Protein AF-A0A5J6IJD7-F1 (afdb_monomer_lite)

Radius of gyration: 18.32 Å;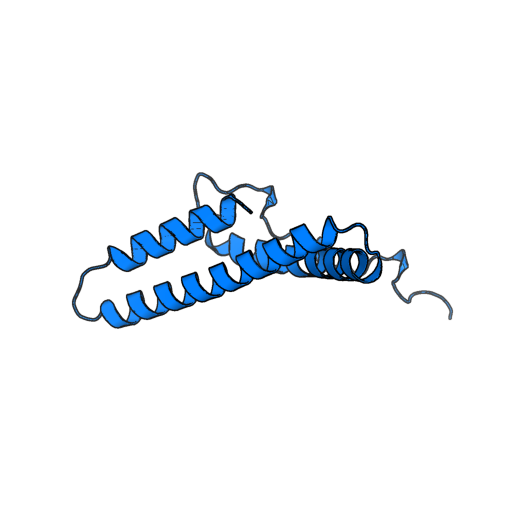 chains: 1; bounding box: 58×28×48 Å

Organism: Streptomyces coeruleorubidus (NCBI:txid116188)

InterPro domains:
  IPR046193 Protein of unknown function DUF6221 [PF19730] (2-92)

pLDDT: mean 87.93, std 12.53, range [42.62, 98.19]

Foldseek 3Di:
DVVLVVVLVVQLVVLVVDDDVPSVVVSVVSNVVSVVVVVVVVVLVVLVVQCVDPDPVSNVVSVVVNLVCLLVQLVVLVVCPVPPPRDCVSHRDPCSPDDPVVPPPPDDD

Sequence (109 aa):
MSFLSARLDEDDAAARAVKGEGSGALSARVLADVAAKRGLLRFVECQQRNAGAGDFMVHGPAMVMLAALKPVLRHLATAYVDHPNFDPEWEPNEDEYEPDERYSTRSRE

Secondary structure (DSSP, 8-state):
-HHHHHHHHHHHHHHHH--STTHHHHHHHHHHHHHHHHHHHHHHHHHHHHHT-S-HHHHHHHHHHHHHHHHHHHHHHGGGTTSTT--GGGS--GGGGSPPGGGS-----

Structu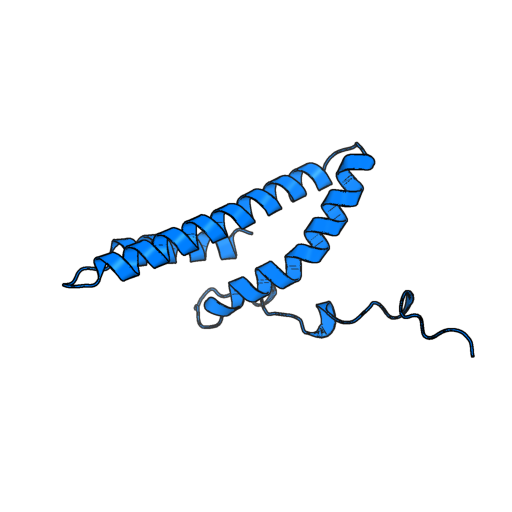re (mmCIF, N/CA/C/O backbone):
data_AF-A0A5J6IJD7-F1
#
_entry.id   AF-A0A5J6IJD7-F1
#
loop_
_atom_site.group_PDB
_atom_site.id
_atom_site.type_symbol
_atom_site.label_atom_id
_atom_site.label_alt_id
_atom_site.label_comp_id
_atom_site.label_asym_id
_atom_site.label_entity_id
_atom_site.label_seq_id
_atom_site.pdbx_PDB_ins_code
_atom_site.Cartn_x
_atom_site.Cartn_y
_atom_site.Cartn_z
_atom_site.occupancy
_atom_site.B_iso_or_equiv
_atom_site.auth_seq_id
_atom_site.auth_comp_id
_atom_site.auth_asym_id
_atom_site.auth_atom_id
_atom_site.pdbx_PDB_model_num
ATOM 1 N N . MET A 1 1 ? -0.776 -5.394 -6.615 1.00 81.38 1 MET A N 1
ATOM 2 C CA . MET A 1 1 ? -1.059 -4.035 -6.091 1.00 81.38 1 MET A CA 1
ATOM 3 C C . MET A 1 1 ? -2.479 -3.936 -5.550 1.00 81.38 1 MET A C 1
ATOM 5 O O . MET A 1 1 ? -2.639 -3.519 -4.413 1.00 81.38 1 MET A O 1
ATOM 9 N N . SER A 1 2 ? -3.485 -4.369 -6.320 1.00 87.56 2 SER A N 1
ATOM 10 C CA . SER A 1 2 ? -4.909 -4.351 -5.937 1.00 87.56 2 SER A CA 1
ATOM 11 C C . SER A 1 2 ? -5.207 -4.966 -4.564 1.00 87.56 2 SER A C 1
ATOM 13 O O . SER A 1 2 ? -5.987 -4.384 -3.819 1.00 87.56 2 SER A O 1
ATOM 15 N N . PHE A 1 3 ? -4.562 -6.085 -4.212 1.00 92.44 3 PHE A N 1
ATOM 16 C CA . PHE A 1 3 ? -4.740 -6.744 -2.914 1.00 92.44 3 PHE A CA 1
ATOM 17 C C . PHE A 1 3 ? -4.421 -5.818 -1.725 1.00 92.44 3 PHE A C 1
ATOM 19 O O . PHE A 1 3 ? -5.305 -5.536 -0.917 1.00 92.44 3 PHE A O 1
ATOM 26 N N . LEU A 1 4 ? -3.189 -5.297 -1.640 1.00 94.50 4 LEU A N 1
ATOM 27 C CA . LEU A 1 4 ? -2.778 -4.407 -0.546 1.00 94.50 4 LEU A CA 1
ATOM 28 C C . LEU A 1 4 ? -3.615 -3.128 -0.496 1.00 94.50 4 LEU A C 1
ATOM 30 O O . LEU A 1 4 ? -3.982 -2.694 0.589 1.00 94.50 4 LEU A O 1
ATOM 34 N N . SER A 1 5 ? -3.946 -2.536 -1.647 1.00 95.19 5 SER A N 1
ATOM 35 C CA . SER A 1 5 ? -4.802 -1.345 -1.673 1.00 95.19 5 SER A CA 1
ATOM 36 C C . SER A 1 5 ? -6.176 -1.621 -1.058 1.00 95.19 5 SER A C 1
ATOM 38 O O . SER A 1 5 ? -6.614 -0.852 -0.210 1.00 95.19 5 SER A O 1
ATOM 40 N N . ALA A 1 6 ? -6.814 -2.744 -1.409 1.00 96.00 6 ALA A N 1
ATOM 41 C CA . ALA A 1 6 ? -8.114 -3.118 -0.853 1.00 96.00 6 ALA A CA 1
ATOM 42 C C . ALA A 1 6 ? -8.058 -3.345 0.667 1.00 96.00 6 ALA A C 1
ATOM 44 O O . ALA A 1 6 ? -8.931 -2.877 1.393 1.00 96.00 6 ALA A O 1
ATOM 45 N N . ARG A 1 7 ? -7.006 -4.007 1.164 1.00 96.62 7 ARG A N 1
ATOM 46 C CA . ARG A 1 7 ? -6.821 -4.227 2.607 1.00 96.62 7 ARG A CA 1
ATOM 47 C C . ARG A 1 7 ? -6.591 -2.921 3.375 1.00 96.62 7 ARG A C 1
ATOM 49 O O . ARG A 1 7 ? -7.146 -2.729 4.450 1.00 96.62 7 ARG A O 1
ATOM 56 N N . LEU A 1 8 ? -5.844 -1.980 2.797 1.00 96.81 8 LEU A N 1
ATOM 57 C CA . LEU A 1 8 ? -5.670 -0.649 3.389 1.00 96.81 8 LEU A CA 1
ATOM 58 C C . LEU A 1 8 ? -6.969 0.170 3.401 1.00 96.81 8 LEU A C 1
ATOM 60 O O . LEU A 1 8 ? -7.160 0.989 4.299 1.00 96.81 8 LEU A O 1
ATOM 64 N N . ASP A 1 9 ? -7.857 -0.030 2.425 1.00 97.62 9 ASP A N 1
ATOM 65 C CA . ASP A 1 9 ? -9.180 0.602 2.414 1.00 97.62 9 ASP A CA 1
ATOM 66 C C . ASP A 1 9 ? -10.094 0.028 3.508 1.00 97.62 9 ASP A C 1
ATOM 68 O O . ASP A 1 9 ? -10.829 0.779 4.154 1.00 97.62 9 ASP A O 1
ATOM 72 N N . GLU A 1 10 ? -10.010 -1.278 3.767 1.00 96.56 10 GLU A N 1
ATOM 73 C CA . GLU A 1 10 ? -10.702 -1.929 4.884 1.00 96.56 10 GLU A CA 1
ATOM 74 C C . GLU A 1 10 ? -10.198 -1.427 6.241 1.00 96.56 10 GLU A C 1
ATOM 76 O O . GLU A 1 10 ? -11.016 -1.076 7.092 1.00 96.56 10 GLU A O 1
ATOM 81 N N . ASP A 1 11 ? -8.880 -1.306 6.426 1.00 96.81 11 ASP A N 1
ATOM 82 C CA . ASP A 1 11 ? -8.286 -0.763 7.655 1.00 96.81 11 ASP A CA 1
ATOM 83 C C . ASP A 1 11 ? -8.701 0.698 7.900 1.00 96.81 11 ASP A C 1
ATOM 85 O O . ASP A 1 11 ? -9.024 1.075 9.029 1.00 96.81 11 ASP A O 1
ATOM 89 N N . ASP A 1 12 ? -8.738 1.528 6.849 1.00 97.75 12 ASP A N 1
ATOM 90 C CA . ASP A 1 12 ? -9.236 2.911 6.914 1.00 97.75 12 ASP A CA 1
ATOM 91 C C . ASP A 1 12 ? -10.708 2.942 7.357 1.00 97.75 12 ASP A C 1
ATOM 93 O 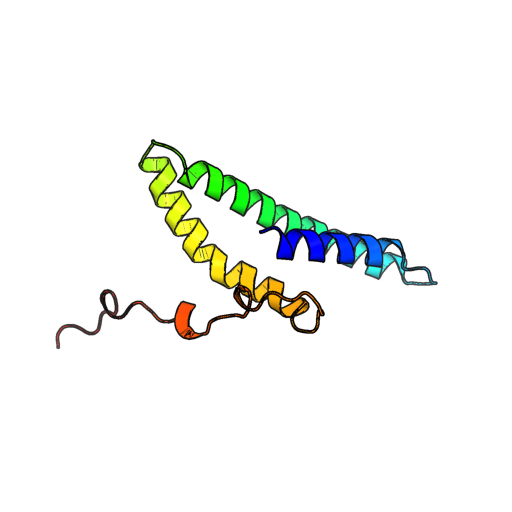O . ASP A 1 12 ? -11.080 3.663 8.290 1.00 97.75 12 ASP A O 1
ATOM 97 N N . ALA A 1 13 ? -11.553 2.123 6.722 1.00 97.12 13 ALA A N 1
ATOM 98 C CA . ALA A 1 13 ? -12.972 2.030 7.046 1.00 97.12 13 ALA A CA 1
ATOM 99 C C . ALA A 1 13 ? -13.198 1.542 8.485 1.00 97.12 13 ALA A C 1
ATOM 101 O O . ALA A 1 13 ? -13.987 2.143 9.223 1.00 97.12 13 ALA A O 1
ATOM 102 N N . ALA A 1 14 ? -12.471 0.507 8.910 1.00 95.00 14 ALA A N 1
ATOM 103 C CA . ALA A 1 14 ? -12.525 -0.026 10.264 1.00 95.00 14 ALA A CA 1
ATOM 104 C C . ALA A 1 14 ? -12.092 1.031 11.288 1.00 95.00 14 ALA A C 1
ATOM 106 O O . ALA A 1 14 ? -12.832 1.303 12.234 1.00 95.00 14 ALA A O 1
ATOM 107 N N . ALA A 1 15 ? -10.959 1.705 11.068 1.00 94.69 15 ALA A N 1
ATOM 108 C CA . ALA A 1 15 ? -10.447 2.734 11.972 1.00 94.69 15 ALA A CA 1
ATOM 109 C C . ALA A 1 15 ? -11.425 3.904 12.164 1.00 94.69 15 ALA A C 1
ATOM 111 O O . ALA A 1 15 ? -11.532 4.440 13.273 1.00 94.69 15 ALA A O 1
ATOM 112 N N . ARG A 1 16 ? -12.167 4.281 11.112 1.00 93.56 16 ARG A N 1
ATOM 113 C CA . ARG A 1 16 ? -13.223 5.312 11.165 1.00 93.56 16 ARG A CA 1
ATOM 114 C C . ARG A 1 16 ? -14.500 4.845 11.852 1.00 93.56 16 ARG A C 1
ATOM 116 O O . ARG A 1 16 ? -15.209 5.670 12.425 1.00 93.56 16 ARG A O 1
ATOM 123 N N . ALA A 1 17 ? -14.822 3.557 11.764 1.00 93.19 17 ALA A N 1
ATOM 124 C CA . ALA A 1 17 ? -16.025 2.987 12.361 1.00 93.19 17 ALA A CA 1
ATOM 125 C C . ALA A 1 17 ? -15.900 2.777 13.879 1.00 93.19 17 ALA A C 1
ATOM 127 O O . ALA A 1 17 ? -16.921 2.707 14.568 1.0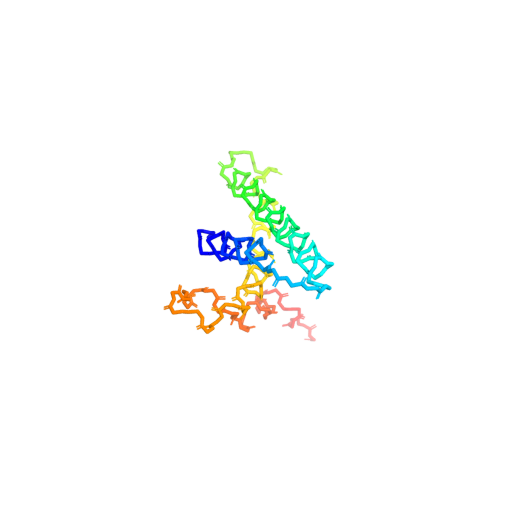0 93.19 17 ALA A O 1
ATOM 128 N N . VAL A 1 18 ? -14.672 2.701 14.408 1.00 91.25 18 VAL A N 1
ATOM 129 C CA . VAL A 1 18 ? -14.411 2.558 15.845 1.00 91.25 18 VAL A CA 1
ATOM 130 C C . VAL A 1 18 ? -14.999 3.743 16.623 1.00 91.25 18 VAL A C 1
ATOM 132 O O . VAL A 1 18 ? -14.662 4.904 16.391 1.00 91.25 18 VAL A O 1
ATOM 135 N N . LYS A 1 19 ? -15.853 3.432 17.603 1.00 83.56 19 LYS A N 1
ATOM 136 C CA . LYS A 1 19 ? -16.440 4.384 18.554 1.00 83.56 19 LYS A CA 1
ATOM 137 C C . LYS A 1 19 ? -16.185 3.899 19.978 1.00 83.56 19 LYS A C 1
ATOM 139 O O . LYS A 1 19 ? -16.346 2.715 20.255 1.00 83.56 19 LYS A O 1
ATOM 144 N N . GLY A 1 20 ? -15.834 4.810 20.879 1.00 77.19 20 GLY A N 1
ATOM 145 C CA . GLY A 1 20 ? -15.646 4.516 22.299 1.00 77.19 20 GLY A CA 1
ATOM 146 C C . GLY A 1 20 ? -14.835 5.598 23.008 1.00 77.19 20 GLY A C 1
ATOM 147 O O . GLY A 1 20 ? -14.097 6.356 22.376 1.00 77.19 20 GLY A O 1
ATOM 148 N N . GLU A 1 21 ? -14.966 5.685 24.329 1.00 69.12 21 GLU A N 1
ATOM 149 C CA . GLU A 1 21 ? -14.101 6.555 25.128 1.00 69.12 21 GLU A CA 1
ATOM 150 C C . GLU A 1 21 ? -12.640 6.095 25.000 1.00 69.12 21 GLU A C 1
ATOM 152 O O . GLU A 1 21 ? -12.328 4.913 25.123 1.00 69.12 21 GLU A O 1
ATOM 157 N N . GLY A 1 22 ? -11.737 7.026 24.684 1.00 74.81 22 GLY A N 1
ATOM 158 C CA . GLY A 1 22 ? -10.308 6.741 24.506 1.00 74.81 22 GLY A CA 1
ATOM 159 C C . GLY A 1 22 ? -9.909 6.126 23.157 1.00 74.81 22 GLY A C 1
ATOM 160 O O . GLY A 1 22 ? -8.716 6.064 22.859 1.00 74.81 22 GLY A O 1
ATOM 161 N N . SER A 1 23 ? -10.856 5.745 22.291 1.00 82.56 23 SER A N 1
ATOM 162 C CA . SER A 1 23 ? -10.530 5.123 20.997 1.00 82.56 23 SER A CA 1
ATOM 163 C C . SER A 1 23 ? -9.981 6.108 19.957 1.00 82.56 23 SER A C 1
ATOM 165 O O . SER A 1 23 ? -9.287 5.702 19.028 1.00 82.56 23 SER A O 1
ATOM 167 N N . GLY A 1 24 ? -10.240 7.410 20.124 1.00 87.06 24 GLY A N 1
ATOM 168 C CA . GLY A 1 24 ? -9.878 8.440 19.145 1.00 87.06 24 GLY A CA 1
ATOM 169 C C . GLY A 1 24 ? -8.378 8.522 18.845 1.00 87.06 24 GLY A C 1
ATOM 170 O O . GLY A 1 24 ? -7.996 8.659 17.685 1.00 87.06 24 GLY A O 1
ATOM 171 N N . ALA A 1 25 ? -7.519 8.378 19.860 1.00 90.12 25 ALA A N 1
ATOM 172 C CA . ALA A 1 25 ? -6.067 8.418 19.670 1.00 90.12 25 ALA A CA 1
ATOM 173 C C . ALA A 1 25 ? -5.544 7.187 18.908 1.00 90.12 25 ALA A C 1
ATOM 175 O O . ALA A 1 25 ? -4.672 7.313 18.047 1.00 90.12 25 ALA A O 1
ATOM 176 N N . LEU A 1 26 ? -6.100 6.004 19.190 1.00 91.12 26 LEU A N 1
ATOM 177 C CA . LEU A 1 26 ? -5.738 4.770 18.495 1.00 91.12 26 LEU A CA 1
ATOM 178 C C . LEU A 1 26 ? -6.222 4.796 17.040 1.00 91.12 26 LEU A C 1
ATOM 180 O O . LEU A 1 26 ? -5.426 4.537 16.141 1.00 91.12 26 LEU A O 1
ATOM 184 N N . SER A 1 27 ? -7.475 5.194 16.798 1.00 93.88 27 SER A N 1
ATOM 185 C CA . SER A 1 27 ? -8.011 5.378 15.444 1.00 93.88 27 SER A CA 1
ATOM 186 C C . SER A 1 27 ? -7.177 6.374 14.639 1.00 93.88 27 SER A C 1
ATOM 188 O O . SER A 1 27 ? -6.808 6.085 13.504 1.00 93.88 27 SER A O 1
ATOM 190 N N . ALA A 1 28 ? -6.807 7.519 15.224 1.00 94.38 28 ALA A N 1
ATOM 191 C CA . ALA A 1 28 ? -5.959 8.504 14.553 1.00 94.38 28 ALA A CA 1
ATOM 192 C C . ALA A 1 28 ? -4.586 7.927 14.166 1.00 94.38 28 ALA A C 1
ATOM 194 O O . ALA A 1 28 ? -4.095 8.187 13.067 1.00 94.38 28 ALA A O 1
ATOM 195 N N . ARG A 1 29 ? -3.983 7.105 15.036 1.00 95.81 29 ARG A N 1
ATOM 196 C CA . ARG A 1 29 ? -2.718 6.424 14.741 1.00 95.81 29 ARG A CA 1
ATOM 197 C C . ARG A 1 29 ? -2.856 5.414 13.600 1.00 95.81 29 ARG A C 1
ATOM 199 O O . ARG A 1 29 ? -1.996 5.403 12.726 1.00 95.81 29 ARG A O 1
ATOM 206 N N . VAL A 1 30 ? -3.914 4.598 13.585 1.00 95.81 30 VAL A N 1
ATOM 207 C CA . VAL A 1 30 ? -4.161 3.635 12.492 1.00 95.81 30 VAL A CA 1
ATOM 208 C C . VAL A 1 30 ? -4.365 4.367 11.166 1.00 95.81 30 VAL A C 1
ATOM 210 O O . VAL A 1 30 ? -3.754 4.006 10.166 1.00 95.81 30 VAL A O 1
ATOM 213 N N . LEU A 1 31 ? -5.131 5.461 11.156 1.00 97.38 31 LEU A N 1
ATOM 214 C CA . LEU A 1 31 ? -5.314 6.283 9.955 1.00 97.38 31 LEU A CA 1
ATOM 215 C C . LEU A 1 31 ? -3.995 6.880 9.441 1.00 97.38 31 LEU A C 1
ATOM 217 O O . LEU A 1 31 ? -3.776 6.936 8.230 1.00 97.38 31 LEU A O 1
ATOM 221 N N . ALA A 1 32 ? -3.106 7.307 10.342 1.00 97.81 32 ALA A N 1
ATOM 222 C CA . ALA A 1 32 ? -1.780 7.793 9.971 1.00 97.81 32 ALA A CA 1
ATOM 223 C C . ALA A 1 32 ? -0.901 6.681 9.369 1.00 97.81 32 ALA A C 1
ATOM 225 O O . ALA A 1 32 ? -0.214 6.916 8.375 1.00 97.81 32 ALA A O 1
ATOM 226 N N . ASP A 1 33 ? -0.958 5.470 9.926 1.00 97.81 33 ASP A N 1
ATOM 227 C CA . ASP A 1 33 ? -0.255 4.296 9.400 1.00 97.81 33 ASP A CA 1
ATOM 228 C C . ASP A 1 33 ? -0.767 3.899 8.002 1.00 97.81 33 ASP A C 1
ATOM 230 O O . ASP A 1 33 ? 0.022 3.759 7.065 1.00 97.81 33 ASP A O 1
ATOM 234 N N . VAL A 1 34 ? -2.090 3.847 7.810 1.00 98.12 34 VAL A N 1
ATOM 235 C CA . VAL A 1 34 ? -2.709 3.625 6.493 1.00 98.12 34 VAL A CA 1
ATOM 236 C C . VAL A 1 34 ? -2.268 4.694 5.490 1.00 98.12 34 VAL A C 1
ATOM 238 O O . VAL A 1 34 ? -1.903 4.377 4.355 1.00 98.12 34 VAL A O 1
ATOM 241 N N . ALA A 1 35 ? -2.252 5.970 5.890 1.00 98.19 35 ALA A N 1
ATOM 242 C CA . ALA A 1 35 ? -1.803 7.058 5.024 1.00 98.19 35 ALA A CA 1
ATOM 243 C C . ALA A 1 35 ? -0.330 6.903 4.604 1.00 98.19 35 ALA A C 1
ATOM 245 O O . ALA A 1 35 ? -0.001 7.135 3.434 1.00 98.19 35 ALA A O 1
ATOM 246 N N . ALA A 1 36 ? 0.540 6.473 5.524 1.00 98.19 36 ALA A N 1
ATOM 247 C CA . ALA A 1 36 ? 1.946 6.199 5.244 1.00 98.19 36 ALA A CA 1
ATOM 248 C C . ALA A 1 36 ? 2.111 5.023 4.266 1.00 98.19 36 ALA A C 1
ATOM 250 O O . ALA A 1 36 ? 2.791 5.164 3.245 1.00 98.19 36 ALA A O 1
ATOM 251 N N . LYS A 1 37 ? 1.417 3.903 4.505 1.00 97.62 37 LYS A N 1
ATOM 252 C CA . LYS A 1 37 ? 1.426 2.726 3.619 1.00 97.62 37 LYS A CA 1
ATOM 253 C C . LYS A 1 37 ? 0.886 3.054 2.222 1.00 97.62 37 LYS A C 1
ATOM 255 O O . LYS A 1 37 ? 1.496 2.676 1.224 1.00 97.62 37 LYS A O 1
ATOM 260 N N . ARG A 1 38 ? -0.175 3.866 2.111 1.00 97.81 38 ARG A N 1
ATOM 261 C CA . ARG A 1 38 ? -0.656 4.394 0.815 1.00 97.81 38 ARG A CA 1
ATOM 262 C C . ARG A 1 38 ? 0.390 5.272 0.117 1.00 97.81 38 ARG A C 1
ATOM 264 O O . ARG A 1 38 ? 0.460 5.281 -1.110 1.00 97.81 38 ARG A O 1
ATOM 271 N N . GLY A 1 39 ? 1.200 6.017 0.870 1.00 97.62 39 GLY A N 1
ATOM 272 C CA . GLY A 1 39 ? 2.344 6.762 0.336 1.00 97.62 39 GLY A CA 1
ATOM 273 C C . GLY A 1 39 ? 3.378 5.855 -0.328 1.00 97.62 39 GLY A C 1
ATOM 274 O O . GLY A 1 39 ? 3.805 6.141 -1.447 1.00 97.62 39 GLY A O 1
ATOM 275 N N . LEU A 1 40 ? 3.705 4.732 0.315 1.00 96.75 40 LEU A N 1
ATOM 276 C CA . LEU A 1 40 ? 4.581 3.712 -0.259 1.00 96.75 40 LEU A CA 1
ATOM 277 C C . LEU A 1 40 ? 3.991 3.106 -1.541 1.00 96.75 40 LEU A C 1
ATOM 279 O O . LEU A 1 40 ? 4.705 2.995 -2.536 1.00 96.75 40 LEU A O 1
ATOM 283 N N . LEU A 1 41 ? 2.694 2.771 -1.561 1.00 96.75 41 LEU A N 1
ATOM 284 C CA . LEU A 1 41 ? 2.064 2.221 -2.769 1.00 96.75 41 LEU A CA 1
ATOM 285 C C . LEU A 1 41 ? 2.116 3.208 -3.945 1.00 96.75 41 LEU A C 1
ATOM 287 O O . LEU A 1 41 ? 2.519 2.824 -5.040 1.00 96.75 41 LEU A O 1
ATOM 291 N N . ARG A 1 42 ? 1.844 4.501 -3.714 1.00 97.56 42 ARG A N 1
ATOM 292 C CA . ARG A 1 42 ? 2.000 5.539 -4.752 1.00 97.56 42 ARG A CA 1
ATOM 293 C C . ARG A 1 42 ? 3.436 5.654 -5.265 1.00 97.56 42 ARG A C 1
ATOM 295 O O . ARG A 1 42 ? 3.646 5.913 -6.450 1.00 97.56 42 ARG A O 1
ATOM 302 N N . PHE A 1 43 ? 4.429 5.488 -4.389 1.00 96.81 43 PHE A N 1
ATOM 303 C CA . PHE A 1 43 ? 5.832 5.473 -4.801 1.00 96.81 43 PHE A CA 1
ATOM 304 C C . PHE A 1 43 ? 6.121 4.286 -5.725 1.00 96.81 43 PHE A C 1
ATOM 306 O O . PHE A 1 43 ? 6.695 4.478 -6.794 1.00 96.81 43 PHE A O 1
ATOM 313 N N . VAL A 1 44 ? 5.664 3.085 -5.369 1.00 96.50 44 VAL A N 1
ATOM 314 C CA . VAL A 1 44 ? 5.821 1.890 -6.211 1.00 96.50 44 VAL A CA 1
ATOM 315 C C . VAL A 1 44 ? 5.100 2.060 -7.552 1.00 96.50 44 VAL A C 1
ATOM 317 O O . VAL A 1 44 ? 5.692 1.770 -8.585 1.00 96.50 44 VAL A O 1
ATOM 320 N N . GLU A 1 45 ? 3.875 2.590 -7.578 1.00 96.44 45 GLU A N 1
ATOM 321 C CA . GLU A 1 45 ? 3.154 2.900 -8.826 1.00 96.44 45 GLU A CA 1
ATOM 322 C C . GLU A 1 45 ? 3.928 3.885 -9.716 1.00 96.44 45 GLU A C 1
ATOM 324 O O . GLU A 1 45 ? 3.950 3.756 -10.941 1.00 96.44 45 GLU A O 1
ATOM 329 N N . CYS A 1 46 ? 4.592 4.875 -9.112 1.00 96.56 46 CYS A N 1
ATOM 330 C CA . CYS A 1 46 ? 5.478 5.782 -9.834 1.00 96.56 46 CYS A CA 1
ATOM 331 C C . CYS A 1 46 ? 6.647 5.021 -10.474 1.00 96.56 46 CYS A C 1
ATOM 333 O O . CYS A 1 46 ? 6.919 5.205 -11.660 1.00 96.56 46 CYS A O 1
ATOM 335 N N . GLN A 1 47 ? 7.279 4.109 -9.730 1.00 96.31 47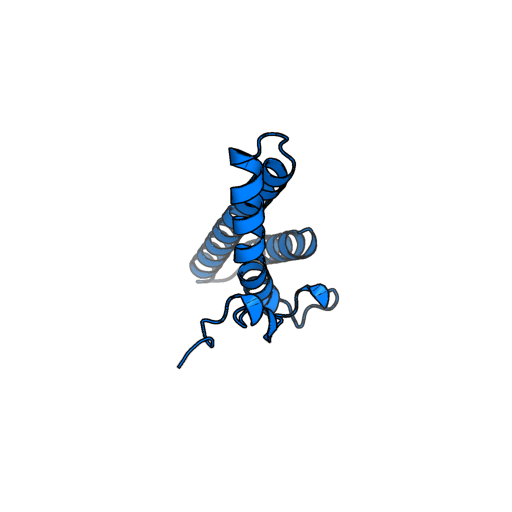 GLN A N 1
ATOM 336 C CA . GLN A 1 47 ? 8.356 3.281 -10.274 1.00 96.31 47 GLN A CA 1
ATOM 337 C C . GLN A 1 47 ? 7.864 2.314 -11.356 1.00 96.31 47 GLN A C 1
ATOM 339 O O . GLN A 1 47 ? 8.561 2.120 -12.343 1.00 96.31 47 GLN A O 1
ATOM 344 N N . GLN A 1 48 ? 6.649 1.774 -11.252 1.00 95.62 48 GLN A N 1
ATOM 345 C CA . GLN A 1 48 ? 6.044 0.960 -12.315 1.00 95.62 48 GLN A CA 1
ATOM 346 C C . GLN A 1 48 ? 5.883 1.749 -13.618 1.00 95.62 48 GLN A C 1
ATOM 348 O O . GLN A 1 48 ? 6.187 1.230 -14.689 1.00 95.62 48 GLN A O 1
ATOM 353 N N . ARG A 1 49 ? 5.472 3.022 -13.542 1.00 95.94 49 ARG A N 1
ATOM 354 C CA . ARG A 1 49 ? 5.429 3.901 -14.723 1.00 95.94 49 ARG A CA 1
ATOM 355 C C . ARG A 1 49 ? 6.825 4.172 -15.283 1.00 95.94 49 ARG A C 1
ATOM 357 O O . ARG A 1 49 ? 7.012 4.078 -16.491 1.00 95.94 49 ARG A O 1
ATOM 364 N N . ASN A 1 50 ? 7.798 4.457 -14.420 1.00 95.38 50 ASN A N 1
ATOM 365 C CA . ASN A 1 50 ? 9.187 4.693 -14.826 1.00 95.38 50 ASN A CA 1
ATOM 366 C C . ASN A 1 50 ? 9.823 3.451 -15.469 1.00 95.38 50 ASN A C 1
ATOM 368 O O . ASN A 1 50 ? 10.560 3.571 -16.441 1.00 95.38 50 ASN A O 1
ATOM 372 N N . ALA A 1 51 ? 9.489 2.254 -14.988 1.00 93.44 51 ALA A N 1
ATOM 373 C CA . ALA A 1 51 ? 9.905 0.991 -15.588 1.00 93.44 51 ALA A CA 1
ATOM 374 C C . ALA A 1 51 ? 9.296 0.770 -16.986 1.00 93.44 51 ALA A C 1
ATOM 376 O O . ALA A 1 51 ? 9.860 0.035 -17.787 1.00 93.44 51 ALA A O 1
ATOM 377 N N . GLY A 1 52 ? 8.179 1.420 -17.316 1.00 92.00 52 GLY A N 1
ATOM 378 C CA . GLY A 1 52 ? 7.623 1.437 -18.671 1.00 92.00 52 GLY A CA 1
ATOM 379 C C . GLY A 1 52 ? 8.234 2.498 -19.594 1.00 92.00 52 GLY A C 1
ATOM 380 O O . GLY A 1 52 ? 7.849 2.572 -20.760 1.00 92.00 52 GLY A O 1
ATOM 381 N N . ALA A 1 53 ? 9.141 3.348 -19.100 1.00 90.00 53 ALA A N 1
ATOM 382 C CA . ALA A 1 53 ? 9.742 4.411 -19.899 1.00 90.00 53 ALA A CA 1
ATOM 383 C C . ALA A 1 53 ? 10.742 3.851 -20.925 1.00 90.00 53 ALA A C 1
ATOM 385 O O . ALA A 1 53 ? 11.475 2.907 -20.649 1.00 90.00 53 ALA A O 1
ATOM 386 N N . GLY A 1 54 ? 10.812 4.479 -22.103 1.00 86.94 54 GLY A N 1
ATOM 387 C CA . GLY A 1 54 ? 11.805 4.132 -23.129 1.00 86.94 54 GLY A CA 1
ATOM 388 C C . GLY A 1 54 ? 13.222 4.635 -22.825 1.00 86.94 54 GLY A C 1
ATOM 389 O O . GLY A 1 54 ? 14.175 4.198 -23.462 1.00 86.94 54 GLY A O 1
ATOM 390 N N . ASP A 1 55 ? 13.370 5.551 -21.863 1.00 93.31 55 ASP A N 1
ATOM 391 C CA . ASP A 1 55 ? 14.670 6.048 -21.415 1.00 93.31 55 ASP A CA 1
ATOM 392 C C . ASP A 1 55 ? 15.321 5.045 -20.455 1.00 93.31 55 ASP A C 1
ATOM 394 O O . ASP A 1 55 ? 14.832 4.815 -19.347 1.00 93.31 55 ASP A O 1
ATOM 398 N N . PHE A 1 56 ? 16.456 4.478 -20.866 1.00 83.81 56 PHE A N 1
ATOM 399 C CA . PHE A 1 56 ? 17.222 3.518 -20.075 1.00 83.81 56 PHE A CA 1
ATOM 400 C C . PHE A 1 56 ? 17.674 4.076 -18.716 1.00 83.81 56 PHE A C 1
ATOM 402 O O . PHE A 1 56 ? 17.686 3.338 -17.727 1.00 83.81 56 PHE A O 1
ATOM 409 N N . MET A 1 57 ? 17.989 5.375 -18.643 1.00 93.62 57 MET A N 1
ATOM 410 C CA . MET A 1 57 ? 18.422 6.035 -17.404 1.00 93.62 57 MET A CA 1
ATOM 411 C C . MET A 1 57 ? 17.293 6.155 -16.375 1.00 93.62 57 MET A C 1
ATOM 413 O O . MET A 1 57 ? 17.557 6.379 -15.196 1.00 93.62 57 MET A O 1
ATOM 417 N N . VAL A 1 58 ? 16.043 5.975 -16.806 1.00 91.31 58 VAL A N 1
ATOM 418 C CA . VAL A 1 58 ? 14.850 5.955 -15.951 1.00 91.31 58 VAL A CA 1
ATOM 419 C C . VAL A 1 58 ? 14.377 4.518 -15.722 1.00 91.31 58 VAL A C 1
ATOM 421 O O . VAL A 1 58 ? 14.119 4.124 -14.584 1.00 91.31 58 VAL A O 1
ATOM 424 N N . HIS A 1 59 ? 14.326 3.715 -16.786 1.00 92.00 59 HIS A N 1
ATOM 425 C CA . HIS A 1 59 ? 13.866 2.329 -16.770 1.00 92.00 59 HIS A CA 1
ATOM 426 C C . HIS A 1 59 ? 14.702 1.433 -15.849 1.00 92.00 59 HIS A C 1
ATOM 428 O O . HIS A 1 59 ? 14.151 0.762 -14.974 1.00 92.00 59 HIS A O 1
ATOM 434 N N . GLY A 1 60 ? 16.029 1.422 -16.027 1.00 91.69 60 GLY A N 1
ATOM 435 C CA . GLY A 1 60 ? 16.924 0.523 -15.294 1.00 91.69 60 GLY A CA 1
ATOM 436 C C . GLY A 1 60 ? 16.832 0.709 -13.773 1.00 91.69 60 GLY A C 1
ATOM 437 O O . GLY A 1 60 ? 16.521 -0.251 -13.062 1.00 91.69 60 GLY A O 1
ATOM 438 N N . PRO A 1 61 ? 17.020 1.938 -13.253 1.00 94.69 61 PRO A N 1
ATOM 439 C CA . PRO A 1 61 ? 16.874 2.214 -11.825 1.00 94.69 61 PRO A CA 1
ATOM 440 C C . PRO A 1 61 ? 15.479 1.894 -11.273 1.00 94.69 61 PRO A C 1
ATOM 442 O O . PRO A 1 61 ? 15.365 1.398 -10.151 1.00 94.69 61 PRO A O 1
ATOM 445 N N . ALA A 1 62 ? 14.418 2.129 -12.053 1.00 94.75 62 ALA A N 1
ATOM 446 C CA . ALA A 1 62 ? 13.055 1.815 -11.638 1.00 94.75 62 ALA A CA 1
ATOM 447 C C . ALA A 1 62 ? 12.834 0.304 -11.475 1.00 94.75 62 ALA A C 1
ATOM 449 O O . ALA A 1 62 ? 12.269 -0.122 -10.469 1.00 94.75 62 ALA A O 1
ATOM 450 N N . MET A 1 63 ? 13.335 -0.514 -12.406 1.00 93.62 63 MET A N 1
ATOM 451 C CA . MET A 1 63 ? 13.267 -1.977 -12.306 1.00 93.62 63 MET A CA 1
ATOM 452 C C . MET A 1 63 ? 14.001 -2.507 -11.068 1.00 93.62 63 MET A C 1
ATOM 454 O O . MET A 1 63 ? 13.453 -3.338 -10.343 1.00 93.62 63 MET A O 1
ATOM 458 N N . VAL A 1 64 ? 15.200 -1.986 -10.778 1.00 92.56 64 VAL A N 1
ATOM 459 C CA . VAL A 1 64 ? 15.963 -2.350 -9.570 1.00 92.56 64 VAL A CA 1
ATOM 460 C C . VAL A 1 64 ? 15.190 -1.980 -8.303 1.00 92.56 64 VAL A C 1
ATOM 462 O O . VAL A 1 64 ? 15.067 -2.795 -7.390 1.00 92.56 64 VAL A O 1
ATOM 465 N N . MET A 1 65 ? 14.619 -0.774 -8.254 1.00 93.88 65 MET A N 1
ATOM 466 C CA . MET A 1 65 ? 13.825 -0.325 -7.111 1.00 93.88 65 MET A CA 1
ATOM 467 C C . MET A 1 65 ? 12.572 -1.185 -6.900 1.00 93.88 65 MET A C 1
ATOM 469 O O . MET A 1 65 ? 12.252 -1.544 -5.770 1.00 93.88 65 MET A O 1
ATOM 473 N N . LEU A 1 66 ? 11.871 -1.559 -7.974 1.00 94.38 66 LEU A N 1
ATOM 474 C CA . LEU A 1 66 ? 10.706 -2.445 -7.895 1.00 94.38 66 LEU A CA 1
ATOM 475 C C . LEU A 1 66 ? 11.071 -3.833 -7.367 1.00 94.38 66 LEU A C 1
ATOM 477 O O . LEU A 1 66 ? 10.355 -4.359 -6.515 1.00 94.38 66 LEU A O 1
ATOM 481 N N . ALA A 1 67 ? 12.187 -4.402 -7.832 1.00 91.19 67 ALA A N 1
ATOM 482 C CA . ALA A 1 67 ? 12.687 -5.676 -7.328 1.00 91.19 67 ALA A CA 1
ATOM 483 C C . ALA A 1 67 ? 12.997 -5.597 -5.824 1.00 91.19 67 ALA A C 1
ATOM 485 O O . ALA A 1 67 ? 12.557 -6.456 -5.066 1.00 91.19 67 ALA A O 1
ATOM 486 N N . ALA A 1 68 ? 13.659 -4.524 -5.379 1.00 90.94 68 ALA A N 1
ATOM 487 C CA . ALA A 1 68 ? 13.985 -4.308 -3.969 1.00 90.94 68 ALA A CA 1
ATOM 488 C C . ALA A 1 68 ? 12.748 -4.073 -3.078 1.00 90.94 68 ALA A C 1
ATOM 490 O O . ALA A 1 68 ? 12.747 -4.439 -1.905 1.00 90.94 68 ALA A O 1
ATOM 491 N N . LEU A 1 69 ? 11.682 -3.471 -3.613 1.00 92.38 69 LEU A N 1
ATOM 492 C CA . LEU A 1 69 ? 10.455 -3.191 -2.856 1.00 92.38 69 LEU A CA 1
ATOM 493 C C . LEU A 1 69 ? 9.516 -4.391 -2.745 1.00 92.38 69 LEU A C 1
ATOM 495 O O . LEU A 1 69 ? 8.715 -4.443 -1.813 1.00 92.38 69 LEU A O 1
ATOM 499 N N . LYS A 1 70 ? 9.599 -5.356 -3.661 1.00 91.25 70 LYS A N 1
ATOM 500 C CA . LYS A 1 70 ? 8.758 -6.559 -3.648 1.00 91.25 70 LYS A CA 1
ATOM 501 C C . LYS A 1 70 ? 8.738 -7.284 -2.282 1.00 91.25 70 LYS A C 1
ATOM 503 O O . LYS A 1 70 ? 7.635 -7.456 -1.756 1.00 91.25 70 LYS A O 1
ATOM 508 N N . PRO A 1 71 ? 9.881 -7.622 -1.648 1.00 90.75 71 PRO A N 1
ATOM 509 C CA . PRO A 1 71 ? 9.885 -8.261 -0.327 1.00 90.75 71 PRO A CA 1
ATOM 510 C C . PRO A 1 71 ? 9.266 -7.389 0.777 1.00 90.75 71 PRO A C 1
ATOM 512 O O . PRO A 1 71 ? 8.591 -7.900 1.672 1.00 90.75 71 PRO A O 1
ATOM 515 N N . VAL A 1 72 ? 9.449 -6.065 0.704 1.00 91.88 72 VAL A N 1
ATOM 516 C CA . VAL A 1 72 ? 8.865 -5.107 1.661 1.00 91.88 72 VAL A CA 1
ATOM 517 C C . VAL A 1 72 ? 7.340 -5.128 1.578 1.00 91.88 72 VAL A C 1
ATOM 519 O O . VAL A 1 72 ? 6.657 -5.165 2.600 1.00 91.88 72 VAL A O 1
ATOM 522 N N . LEU A 1 73 ? 6.791 -5.141 0.362 1.00 93.75 73 LEU A N 1
ATOM 523 C CA . LEU A 1 73 ? 5.346 -5.195 0.156 1.00 93.75 73 LEU A CA 1
ATOM 524 C C . LEU A 1 73 ? 4.744 -6.524 0.634 1.00 93.75 73 LEU A C 1
ATOM 526 O O . LEU A 1 73 ? 3.661 -6.520 1.213 1.00 93.75 73 LEU A O 1
ATOM 530 N N . ARG A 1 74 ? 5.451 -7.645 0.459 1.00 92.88 74 ARG A N 1
ATOM 531 C CA . ARG A 1 74 ? 5.025 -8.945 1.007 1.00 92.88 74 ARG A CA 1
ATOM 532 C C . ARG A 1 74 ? 5.036 -8.973 2.529 1.00 92.88 74 ARG A C 1
ATOM 534 O O . ARG A 1 74 ? 4.090 -9.454 3.137 1.00 92.88 74 ARG A O 1
ATOM 541 N N . HIS A 1 75 ? 6.033 -8.352 3.156 1.00 92.62 75 HIS A N 1
ATOM 542 C CA . HIS A 1 75 ? 6.038 -8.179 4.609 1.00 92.62 75 HIS A CA 1
ATOM 543 C C . HIS A 1 75 ? 4.839 -7.368 5.102 1.00 92.62 75 HIS A C 1
ATOM 545 O O . HIS A 1 75 ? 4.232 -7.735 6.104 1.00 92.62 75 HIS A O 1
ATOM 551 N N . LEU A 1 76 ? 4.436 -6.314 4.388 1.00 93.62 76 LEU A N 1
ATOM 552 C CA . LEU A 1 76 ? 3.201 -5.593 4.718 1.00 93.62 76 LEU A CA 1
ATOM 553 C C . LEU A 1 76 ? 1.955 -6.473 4.567 1.00 93.62 76 LEU A C 1
ATOM 555 O O . LEU A 1 76 ? 1.022 -6.336 5.356 1.00 93.62 76 LEU A O 1
ATOM 559 N N . ALA A 1 77 ? 1.942 -7.381 3.590 1.00 94.69 77 ALA A N 1
ATOM 560 C CA . ALA A 1 77 ? 0.822 -8.286 3.363 1.00 94.69 77 ALA A CA 1
ATOM 561 C C . ALA A 1 77 ? 0.641 -9.331 4.476 1.00 94.69 77 ALA A C 1
ATOM 563 O O . ALA A 1 77 ? -0.479 -9.796 4.668 1.00 94.69 77 ALA A O 1
ATOM 564 N N . THR A 1 78 ? 1.688 -9.647 5.253 1.00 94.19 78 THR A N 1
ATOM 565 C CA . THR A 1 78 ? 1.606 -10.616 6.370 1.00 94.19 78 THR A CA 1
ATOM 566 C C . THR A 1 78 ? 0.557 -10.254 7.419 1.00 94.19 78 THR A C 1
ATOM 568 O O . THR A 1 78 ? -0.018 -11.146 8.036 1.00 94.19 78 THR A O 1
ATOM 571 N N . ALA A 1 79 ? 0.234 -8.964 7.572 1.00 94.38 79 ALA A N 1
ATOM 572 C CA . ALA A 1 79 ? -0.834 -8.502 8.458 1.00 94.38 79 ALA A CA 1
ATOM 573 C C . ALA A 1 79 ? -2.224 -9.052 8.076 1.00 94.38 79 ALA A C 1
ATOM 575 O O . ALA A 1 79 ? -3.147 -8.992 8.883 1.00 94.38 79 ALA A O 1
ATOM 576 N N . TYR A 1 80 ? -2.371 -9.581 6.859 1.00 95.56 80 TYR A N 1
ATOM 577 C CA . TYR A 1 80 ? -3.629 -10.059 6.297 1.00 95.56 80 TYR A CA 1
ATOM 578 C C . TYR A 1 80 ? -3.610 -11.557 5.963 1.00 95.56 80 TYR A C 1
ATOM 580 O O . TYR A 1 80 ? -4.490 -11.994 5.229 1.00 95.56 80 TYR A O 1
ATOM 588 N N . VAL A 1 81 ? -2.649 -12.345 6.463 1.00 94.44 81 VAL A N 1
ATOM 589 C CA . VAL A 1 81 ? -2.539 -13.787 6.140 1.00 94.44 81 VAL A CA 1
ATOM 590 C C . VAL A 1 81 ? -3.804 -14.579 6.500 1.00 94.44 81 VAL A C 1
ATOM 592 O O . VAL A 1 81 ? -4.224 -15.454 5.752 1.00 94.44 81 VAL A O 1
ATOM 595 N N . ASP A 1 82 ? -4.478 -14.197 7.587 1.00 93.88 82 ASP A N 1
ATOM 596 C CA . ASP A 1 82 ? -5.731 -14.819 8.038 1.00 93.88 82 ASP A CA 1
ATOM 597 C C . ASP A 1 82 ? -6.976 -14.282 7.301 1.00 93.88 82 ASP A C 1
ATOM 599 O O . ASP A 1 82 ? -8.111 -14.657 7.609 1.00 93.88 82 ASP A O 1
ATOM 603 N N . HIS A 1 83 ? -6.804 -13.366 6.344 1.00 93.56 83 HIS A N 1
ATOM 604 C CA . HIS A 1 83 ? -7.915 -12.795 5.593 1.00 93.56 83 HIS A CA 1
ATOM 605 C C . HIS A 1 83 ? -8.468 -13.835 4.594 1.00 93.56 83 HIS A C 1
ATOM 607 O O . HIS A 1 83 ? -7.699 -14.415 3.832 1.00 93.56 83 HIS A O 1
ATOM 613 N N . PRO A 1 84 ? -9.797 -14.037 4.482 1.00 93.31 84 PRO A N 1
ATOM 614 C CA . PRO A 1 84 ? -10.382 -15.083 3.624 1.00 93.31 84 PRO A CA 1
ATOM 615 C C . PRO A 1 84 ? -10.056 -14.930 2.131 1.00 93.31 84 PRO A C 1
ATOM 617 O O . PRO A 1 84 ? -10.077 -15.900 1.383 1.00 93.31 84 PRO A O 1
ATOM 620 N N . ASN A 1 85 ? -9.755 -13.702 1.708 1.00 92.12 85 ASN A N 1
ATOM 621 C CA . ASN A 1 85 ? -9.334 -13.372 0.344 1.00 92.12 85 ASN A CA 1
ATOM 622 C C . ASN A 1 85 ? -7.826 -13.088 0.253 1.00 92.12 85 ASN A C 1
ATOM 624 O O . ASN A 1 85 ? -7.424 -12.273 -0.579 1.00 92.12 85 ASN A O 1
ATOM 628 N N . PHE A 1 86 ? -7.017 -13.621 1.172 1.00 92.75 86 PHE A N 1
ATOM 629 C CA . PHE A 1 86 ? -5.566 -13.522 1.079 1.00 92.75 86 PHE A CA 1
ATOM 630 C C . PHE A 1 86 ? -5.089 -14.239 -0.185 1.00 92.75 86 PHE A C 1
ATOM 632 O O . PHE A 1 86 ? -5.518 -15.355 -0.475 1.00 92.75 86 PHE A O 1
ATOM 639 N N . ASP A 1 87 ? -4.247 -13.566 -0.961 1.00 90.00 87 ASP A N 1
ATOM 640 C CA . ASP A 1 87 ? -3.676 -14.130 -2.176 1.00 90.00 87 ASP A CA 1
ATOM 641 C C . ASP A 1 87 ? -2.281 -14.696 -1.848 1.00 90.00 87 ASP A C 1
ATOM 643 O O . ASP A 1 87 ? -1.396 -13.916 -1.477 1.00 90.00 87 ASP A O 1
ATOM 647 N N . PRO A 1 88 ? -2.063 -16.024 -1.970 1.00 89.94 88 PRO A N 1
ATOM 648 C CA . PRO A 1 88 ? -0.794 -16.665 -1.630 1.00 89.94 88 PRO A CA 1
ATOM 649 C C . PRO A 1 88 ? 0.425 -16.105 -2.377 1.00 89.94 88 PRO A C 1
ATOM 651 O O . PRO A 1 88 ? 1.548 -16.262 -1.908 1.00 89.94 88 PRO A O 1
ATOM 654 N N . GLU A 1 89 ? 0.250 -15.398 -3.505 1.00 88.81 89 GLU A N 1
ATOM 655 C CA . GLU A 1 89 ? 1.367 -14.718 -4.186 1.00 88.81 89 GLU A CA 1
ATOM 656 C C . GLU A 1 89 ? 2.068 -13.659 -3.300 1.00 88.81 89 GLU A C 1
ATOM 658 O O . GLU A 1 89 ? 3.202 -13.236 -3.592 1.00 88.81 89 GLU A O 1
ATOM 663 N N . TRP A 1 90 ? 1.378 -13.208 -2.243 1.00 90.12 90 TRP A N 1
ATOM 664 C CA . TRP A 1 90 ? 1.829 -12.206 -1.279 1.00 90.12 90 TRP A CA 1
ATOM 665 C C . TRP A 1 90 ? 2.516 -12.790 -0.047 1.00 90.12 90 TRP A C 1
ATOM 667 O O . TRP A 1 90 ? 3.037 -12.004 0.749 1.00 90.12 90 TRP A O 1
ATOM 677 N N . GLU A 1 91 ? 2.558 -14.115 0.119 1.00 88.12 91 GLU A N 1
ATOM 678 C CA . GLU A 1 91 ? 3.352 -14.719 1.190 1.00 88.12 91 GLU A CA 1
ATOM 679 C C . GLU A 1 91 ? 4.824 -14.322 1.035 1.00 88.12 91 GLU A C 1
ATOM 681 O O . GLU A 1 91 ? 5.350 -14.317 -0.088 1.00 88.12 91 GLU A O 1
ATOM 686 N N . PRO A 1 92 ? 5.508 -13.946 2.132 1.00 83.19 92 PRO A N 1
ATOM 687 C CA . PRO A 1 92 ? 6.948 -13.769 2.103 1.00 83.19 92 PRO A CA 1
ATOM 688 C C . PRO A 1 92 ? 7.603 -15.042 1.575 1.00 83.19 92 PRO A C 1
ATOM 690 O O . PRO A 1 92 ? 7.356 -16.131 2.082 1.00 83.19 92 PRO A O 1
ATOM 693 N N . ASN A 1 93 ? 8.443 -14.892 0.558 1.00 79.69 93 ASN A N 1
ATOM 694 C CA . ASN A 1 93 ? 9.294 -15.972 0.101 1.00 79.69 93 ASN A CA 1
ATOM 695 C C . ASN A 1 93 ? 10.679 -15.764 0.723 1.00 79.69 93 ASN A C 1
ATOM 697 O O . ASN A 1 93 ? 11.322 -14.750 0.449 1.00 79.69 93 ASN A O 1
ATOM 701 N N . GLU A 1 94 ? 11.109 -16.693 1.577 1.00 66.88 94 GLU A N 1
ATOM 702 C CA . GLU A 1 94 ? 12.419 -16.644 2.242 1.00 66.8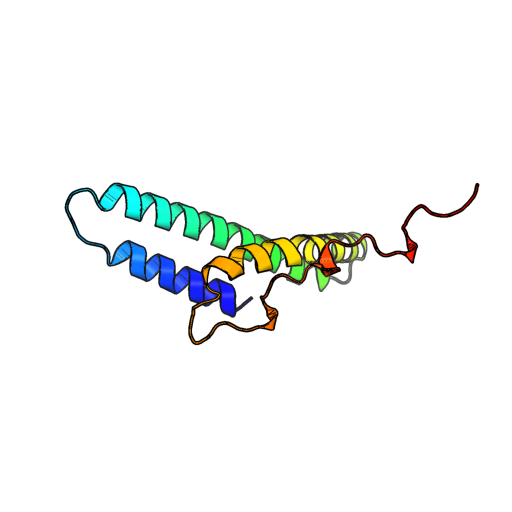8 94 GLU A CA 1
ATOM 703 C C . GLU A 1 94 ? 13.579 -16.682 1.230 1.00 66.88 94 GLU A C 1
ATOM 705 O O . GLU A 1 94 ? 14.604 -16.034 1.447 1.00 66.88 94 GLU A O 1
ATOM 710 N N . ASP A 1 95 ? 13.361 -17.291 0.061 1.00 67.56 95 ASP A N 1
ATOM 711 C CA . ASP A 1 95 ? 14.342 -17.375 -1.025 1.00 67.56 95 ASP A CA 1
ATOM 712 C C . ASP A 1 95 ? 14.576 -16.018 -1.726 1.00 67.56 95 ASP A C 1
ATOM 714 O O . ASP A 1 95 ? 15.529 -15.858 -2.485 1.00 67.56 95 ASP A O 1
ATOM 718 N N . GLU A 1 96 ? 13.733 -14.997 -1.494 1.00 65.69 96 GLU A N 1
ATOM 719 C CA . GLU A 1 96 ? 13.926 -13.656 -2.084 1.00 65.69 96 GLU A CA 1
ATOM 720 C C . GLU A 1 96 ? 15.035 -12.836 -1.416 1.00 65.69 96 GLU A C 1
ATOM 722 O O . GLU A 1 96 ? 15.421 -11.787 -1.939 1.00 65.69 96 GLU A O 1
ATOM 727 N N . TYR A 1 97 ? 15.539 -13.297 -0.271 1.00 63.59 97 TYR A N 1
ATOM 728 C CA . TYR A 1 97 ? 16.635 -12.665 0.464 1.00 63.59 97 TYR A CA 1
ATOM 729 C C . TYR A 1 97 ? 17.982 -13.329 0.198 1.00 63.59 97 TYR A C 1
ATOM 731 O O . TYR A 1 97 ? 19.014 -12.785 0.606 1.00 63.59 97 TYR A O 1
ATOM 739 N N . GLU A 1 98 ? 17.989 -14.486 -0.467 1.00 63.97 98 GLU A N 1
ATOM 740 C CA . GLU A 1 98 ? 19.229 -15.170 -0.785 1.00 63.97 98 GLU A CA 1
ATOM 741 C C . GLU A 1 98 ? 20.005 -14.375 -1.843 1.00 63.97 98 GLU A C 1
ATOM 743 O O . GLU A 1 98 ? 19.458 -14.007 -2.890 1.00 63.97 98 GLU A O 1
ATOM 748 N N . PRO A 1 99 ? 21.290 -14.066 -1.588 1.00 62.03 99 PRO A N 1
ATOM 749 C CA . PRO A 1 99 ? 22.149 -13.505 -2.611 1.00 62.03 99 PRO A CA 1
ATOM 750 C C . PRO A 1 99 ? 22.163 -14.467 -3.793 1.00 62.03 99 PRO A C 1
ATOM 752 O O . PRO A 1 99 ? 22.542 -15.625 -3.630 1.00 62.03 99 PRO A O 1
ATOM 755 N N . ASP A 1 100 ? 21.776 -13.987 -4.975 1.00 61.72 100 ASP A N 1
ATOM 756 C CA . ASP A 1 100 ? 21.869 -14.778 -6.200 1.00 61.72 100 ASP A CA 1
ATOM 757 C C . ASP A 1 100 ? 23.291 -15.344 -6.302 1.00 61.72 100 ASP A C 1
ATOM 759 O O . ASP A 1 100 ? 24.273 -14.594 -6.347 1.00 61.72 100 ASP A O 1
ATOM 763 N N . GLU A 1 101 ? 23.395 -16.676 -6.277 1.00 66.38 101 GLU A N 1
ATOM 764 C CA . GLU A 1 101 ? 24.667 -17.391 -6.172 1.00 66.38 101 GLU A CA 1
ATOM 765 C C . GLU A 1 101 ? 25.648 -16.993 -7.279 1.00 66.38 101 GLU A C 1
ATOM 767 O O . GLU A 1 101 ? 26.861 -17.034 -7.075 1.00 66.38 101 GLU A O 1
ATOM 772 N N . ARG A 1 102 ? 25.144 -16.520 -8.429 1.00 63.28 102 ARG A N 1
ATOM 773 C CA . ARG A 1 102 ? 25.961 -16.017 -9.545 1.00 63.28 102 ARG A CA 1
ATOM 774 C C . ARG A 1 102 ? 26.760 -14.763 -9.193 1.00 63.28 102 ARG A C 1
ATOM 776 O O . ARG A 1 102 ? 27.760 -14.477 -9.848 1.00 63.28 102 ARG A O 1
ATOM 783 N N . TYR A 1 103 ? 26.317 -14.018 -8.186 1.00 59.62 103 TYR A N 1
ATOM 784 C CA . TYR A 1 103 ? 26.964 -12.815 -7.662 1.00 59.62 103 TYR A CA 1
ATOM 785 C C . TYR A 1 103 ? 27.528 -13.020 -6.251 1.00 59.62 103 TYR A C 1
ATOM 787 O O . TYR A 1 103 ? 28.122 -12.098 -5.689 1.00 59.62 103 TYR A O 1
ATOM 795 N N . SER A 1 104 ? 27.380 -14.221 -5.682 1.00 62.38 104 SER A N 1
ATOM 796 C CA . SER A 1 104 ? 28.044 -14.592 -4.439 1.00 62.38 104 SER A CA 1
ATOM 797 C C . SER A 1 104 ? 29.550 -14.631 -4.688 1.00 62.38 104 SER A C 1
ATOM 799 O O . SER A 1 104 ? 30.045 -15.363 -5.543 1.00 62.38 104 SER A O 1
ATOM 801 N N . THR A 1 105 ? 30.311 -13.836 -3.938 1.00 61.59 105 THR A N 1
ATOM 802 C CA . THR A 1 105 ? 31.776 -13.713 -4.044 1.00 61.59 105 THR A CA 1
ATOM 803 C C . THR A 1 105 ? 32.534 -14.962 -3.576 1.00 61.59 105 THR A C 1
ATOM 805 O O . THR A 1 105 ? 33.718 -14.898 -3.251 1.00 61.59 105 THR A O 1
ATOM 808 N N . ARG A 1 106 ? 31.895 -16.137 -3.591 1.00 57.91 106 ARG A N 1
ATOM 809 C CA . ARG A 1 106 ? 32.547 -17.439 -3.437 1.00 57.91 106 ARG A CA 1
ATOM 810 C C . ARG A 1 106 ? 33.228 -17.825 -4.752 1.00 57.91 106 ARG A C 1
ATOM 812 O O . ARG A 1 106 ? 32.830 -18.742 -5.461 1.00 57.91 106 ARG A O 1
ATOM 819 N N . SER A 1 107 ? 34.265 -17.084 -5.118 1.00 53.91 107 SER A N 1
ATOM 820 C CA . SER A 1 107 ? 35.180 -17.476 -6.185 1.00 53.91 107 SER A CA 1
ATOM 821 C C . SER A 1 107 ? 36.581 -16.939 -5.917 1.00 53.91 107 SER A C 1
ATOM 823 O O . SER A 1 107 ? 36.800 -15.731 -5.941 1.00 53.91 107 SER A O 1
ATOM 825 N N . ARG A 1 108 ? 37.497 -17.910 -5.780 1.00 52.12 108 ARG A N 1
ATOM 826 C CA . ARG A 1 108 ? 38.968 -17.857 -5.698 1.00 52.12 108 ARG A CA 1
ATOM 827 C C . ARG A 1 108 ? 39.586 -17.597 -4.322 1.00 52.12 108 ARG A C 1
ATOM 829 O O . ARG A 1 108 ? 40.017 -16.487 -4.029 1.00 52.12 108 ARG A O 1
ATOM 836 N N . GLU A 1 109 ? 39.728 -18.680 -3.560 1.00 42.62 109 GLU A N 1
ATOM 837 C CA . GLU A 1 109 ? 41.049 -19.018 -2.998 1.00 42.62 109 GLU A CA 1
ATOM 838 C C . GLU A 1 109 ? 41.888 -19.737 -4.065 1.00 42.62 109 GLU A C 1
ATOM 840 O O . GLU A 1 109 ? 41.278 -20.445 -4.907 1.00 42.62 109 GLU A O 1
#